Protein AF-A0A4D4KRW4-F1 (afdb_monomer_lite)

InterPro domains:
  IPR051458 Cytosolic and Metallo Dipeptidase [PTHR43270] (12-101)

Secondary structure (DSSP, 8-state):
--HHHHHHHHHHHHHHHHHHHHHHTTS--BS-TTTS-THHHHHHHHHHHHHHHHTT-EEEEEEE-TTS-EEEEEE-PPPTTPPP--------BPPPPSS-TT------

Structure (mmCIF, N/CA/C/O backbone):
data_AF-A0A4D4KRW4-F1
#
_entry.id   AF-A0A4D4KRW4-F1
#
loop_
_atom_site.group_PDB
_atom_site.id
_atom_site.type_symbol
_atom_site.label_atom_id
_atom_site.label_alt_id
_atom_site.label_comp_id
_atom_site.label_asym_id
_atom_site.label_entity_id
_atom_site.label_seq_id
_atom_site.pdbx_PDB_ins_code
_atom_site.Cartn_x
_atom_site.Cartn_y
_atom_site.Cartn_z
_atom_site.occupancy
_atom_site.B_iso_or_equiv
_atom_site.auth_seq_id
_atom_site.auth_comp_id
_atom_site.auth_asym_id
_atom_site.auth_atom_id
_atom_site.pdbx_PDB_model_num
ATOM 1 N N . MET A 1 1 ? -7.431 -7.601 30.616 1.00 45.06 1 MET A N 1
ATOM 2 C CA . MET A 1 1 ? -7.492 -7.187 29.199 1.00 45.06 1 MET A CA 1
ATOM 3 C C . MET A 1 1 ? -7.313 -8.436 28.358 1.00 45.06 1 MET A C 1
ATOM 5 O O . MET A 1 1 ? -6.278 -9.086 28.461 1.00 45.06 1 MET A O 1
ATOM 9 N N . GLU A 1 2 ? -8.365 -8.856 27.667 1.00 54.81 2 GLU A N 1
ATOM 10 C CA . GLU A 1 2 ? -8.455 -10.180 27.054 1.00 54.81 2 GLU A CA 1
ATOM 11 C C . GLU A 1 2 ? -7.569 -10.246 25.798 1.00 54.81 2 GLU A C 1
ATOM 13 O O . GLU A 1 2 ? -7.959 -9.850 24.707 1.00 54.81 2 GLU A O 1
ATOM 18 N N . LYS A 1 3 ? -6.322 -10.707 25.955 1.00 56.53 3 LYS A N 1
ATOM 19 C CA . LYS A 1 3 ? -5.402 -10.977 24.832 1.00 56.53 3 LYS A CA 1
ATOM 20 C C . LYS A 1 3 ? -5.853 -12.165 23.974 1.00 56.53 3 LYS A C 1
ATOM 22 O O . LYS A 1 3 ? -5.458 -12.255 22.815 1.00 56.53 3 LYS A O 1
ATOM 27 N N . ALA A 1 4 ? -6.650 -13.070 24.544 1.00 62.88 4 ALA A N 1
ATOM 28 C CA . ALA A 1 4 ? -7.090 -14.305 23.901 1.00 62.88 4 ALA A CA 1
ATOM 29 C C . ALA A 1 4 ? -7.906 -14.080 22.605 1.00 62.88 4 ALA A C 1
ATOM 31 O O . ALA A 1 4 ? -7.548 -14.691 21.598 1.00 62.88 4 ALA A O 1
ATOM 32 N N . PRO A 1 5 ? -8.911 -13.177 22.556 1.00 87.75 5 PRO A N 1
ATOM 33 C CA . PRO A 1 5 ? -9.647 -12.901 21.323 1.00 87.75 5 PRO A CA 1
ATOM 34 C C . PRO A 1 5 ? -8.786 -12.222 20.252 1.00 87.75 5 PRO A C 1
ATOM 36 O O . PRO A 1 5 ? -8.865 -12.607 19.092 1.00 87.75 5 PRO A O 1
ATOM 39 N N . LEU A 1 6 ? -7.899 -11.284 20.612 1.00 92.56 6 LEU A N 1
ATOM 40 C CA . LEU A 1 6 ? -7.019 -10.637 19.628 1.00 92.56 6 LEU A CA 1
ATOM 41 C C . LEU A 1 6 ? -6.036 -11.634 18.999 1.00 92.56 6 LEU A C 1
ATOM 43 O O . LEU A 1 6 ? -5.874 -11.653 17.783 1.00 92.56 6 LEU A O 1
ATOM 47 N N . ALA A 1 7 ? -5.392 -12.474 19.815 1.00 92.94 7 ALA A N 1
ATOM 48 C CA . ALA A 1 7 ? -4.457 -13.481 19.318 1.00 92.94 7 ALA A CA 1
ATOM 49 C C . ALA A 1 7 ? -5.148 -14.496 18.391 1.00 92.94 7 ALA A C 1
ATOM 51 O O . ALA A 1 7 ? -4.581 -14.861 17.362 1.00 92.94 7 ALA A O 1
ATOM 52 N N . ALA A 1 8 ? -6.378 -14.908 18.719 1.00 95.38 8 ALA A N 1
ATOM 53 C CA . ALA A 1 8 ? -7.184 -15.775 17.863 1.00 95.38 8 ALA A CA 1
ATOM 54 C C . ALA A 1 8 ? -7.541 -15.100 16.528 1.00 95.38 8 ALA A C 1
ATOM 56 O O . ALA A 1 8 ? -7.365 -15.713 15.477 1.00 95.38 8 ALA A O 1
ATOM 57 N N . THR A 1 9 ? -7.960 -13.829 16.549 1.00 95.38 9 THR A N 1
ATOM 58 C CA . THR A 1 9 ? -8.238 -13.056 15.328 1.00 95.38 9 THR A CA 1
ATOM 59 C C . THR A 1 9 ? -6.994 -12.925 14.450 1.00 95.38 9 THR A C 1
ATOM 61 O O . THR A 1 9 ? -7.056 -13.194 13.254 1.00 95.38 9 THR A O 1
ATOM 64 N N . VAL A 1 10 ? -5.840 -12.581 15.032 1.00 94.88 10 VAL A N 1
ATOM 65 C CA . VAL A 1 10 ? -4.570 -12.495 14.291 1.00 94.88 10 VAL A CA 1
ATOM 66 C C . VAL A 1 10 ? -4.207 -13.843 13.665 1.00 94.88 10 VAL A C 1
ATOM 68 O O . VAL A 1 10 ? -3.833 -13.895 12.495 1.00 94.88 10 VAL A O 1
ATOM 71 N N . ALA A 1 11 ? -4.346 -14.944 14.411 1.00 95.62 11 ALA A N 1
ATOM 72 C CA . ALA A 1 11 ? -4.074 -16.281 13.889 1.00 95.62 11 ALA A CA 1
ATOM 73 C C . ALA A 1 11 ? -5.010 -16.645 12.722 1.00 95.62 11 ALA A C 1
ATOM 75 O O . ALA A 1 11 ? -4.553 -17.215 11.733 1.00 95.62 11 ALA A O 1
ATOM 76 N N . ALA A 1 12 ? -6.288 -16.267 12.807 1.00 96.62 12 ALA A N 1
ATOM 77 C CA . ALA A 1 12 ? -7.271 -16.493 11.751 1.00 96.62 12 ALA A CA 1
ATOM 78 C C . ALA A 1 12 ? -6.998 -15.665 10.480 1.00 96.62 12 ALA A C 1
ATOM 80 O O . ALA A 1 12 ? -7.278 -16.136 9.381 1.00 96.62 12 ALA A O 1
ATOM 81 N N . LEU A 1 13 ? -6.419 -14.464 10.610 1.00 96.31 13 LEU A N 1
ATOM 82 C CA . LEU A 1 13 ? -6.061 -13.595 9.479 1.00 96.31 13 LEU A CA 1
ATOM 83 C C . LEU A 1 13 ? -4.714 -13.952 8.829 1.00 96.31 13 LEU A C 1
ATOM 85 O O . LEU A 1 13 ? -4.455 -13.567 7.688 1.00 96.31 13 LEU A O 1
ATOM 89 N N . GLN A 1 14 ? -3.855 -14.709 9.516 1.00 97.31 14 GLN A N 1
ATOM 90 C CA . GLN A 1 14 ? -2.503 -15.012 9.041 1.00 97.31 14 GLN A CA 1
ATOM 91 C C . GLN A 1 14 ? -2.444 -15.691 7.652 1.00 97.31 14 GLN A C 1
ATOM 93 O O . GLN A 1 14 ? -1.557 -15.331 6.875 1.00 97.31 14 GLN A O 1
ATOM 98 N N . PRO A 1 15 ? -3.336 -16.637 7.283 1.00 98.12 15 PRO A N 1
ATOM 99 C CA . PRO A 1 15 ? -3.317 -17.235 5.947 1.00 98.12 15 PRO A CA 1
ATOM 100 C C . PRO A 1 15 ? -3.536 -16.208 4.831 1.00 98.12 15 PRO A C 1
ATOM 102 O O . PRO A 1 15 ? -2.811 -16.231 3.840 1.00 98.12 15 PRO A O 1
ATOM 105 N N . ARG A 1 16 ? -4.481 -15.277 5.025 1.00 96.25 16 ARG A N 1
ATOM 106 C CA . ARG A 1 16 ? -4.748 -14.177 4.090 1.00 96.25 16 ARG A CA 1
ATOM 107 C C . ARG A 1 16 ? -3.534 -13.255 3.983 1.00 96.25 16 ARG A C 1
ATOM 109 O O . ARG A 1 16 ? -3.037 -13.049 2.884 1.00 96.25 16 ARG A O 1
ATOM 116 N N . ALA A 1 17 ? -2.987 -12.825 5.122 1.00 94.75 17 ALA A N 1
ATOM 117 C CA . ALA A 1 17 ? -1.807 -11.962 5.154 1.00 94.75 17 ALA A CA 1
ATOM 118 C C . ALA A 1 17 ? -0.594 -12.586 4.436 1.00 94.75 17 ALA A C 1
ATOM 120 O O . ALA A 1 17 ? 0.182 -11.885 3.797 1.00 94.75 17 ALA A O 1
ATOM 121 N N . ARG A 1 18 ? -0.420 -13.914 4.511 1.00 97.50 18 ARG A N 1
ATOM 122 C CA . ARG A 1 18 ? 0.640 -14.622 3.773 1.00 97.50 18 ARG A CA 1
ATOM 123 C C . ARG A 1 18 ? 0.402 -14.640 2.266 1.00 97.50 18 ARG A C 1
ATOM 125 O O . ARG A 1 18 ? 1.372 -14.521 1.527 1.00 97.50 18 ARG A O 1
ATOM 132 N N . ALA A 1 19 ? -0.841 -14.821 1.826 1.00 97.75 19 ALA A N 1
ATOM 133 C CA . ALA A 1 19 ? -1.188 -14.790 0.407 1.00 97.75 19 ALA A CA 1
ATOM 134 C C . ALA A 1 19 ? -0.973 -13.387 -0.179 1.00 97.75 19 ALA A C 1
ATOM 136 O O . ALA A 1 19 ? -0.262 -13.241 -1.166 1.00 97.75 19 ALA A O 1
ATOM 137 N N . GLU A 1 20 ? -1.476 -12.359 0.503 1.00 96.56 20 GLU A N 1
ATOM 138 C CA . GLU A 1 20 ? -1.295 -10.953 0.125 1.00 96.56 20 GLU A CA 1
ATOM 139 C C . GLU A 1 20 ? 0.185 -10.550 0.119 1.00 96.56 20 GLU A C 1
ATOM 141 O O . GLU A 1 20 ? 0.659 -9.921 -0.824 1.00 96.56 20 GLU A O 1
ATOM 146 N N . LEU A 1 21 ? 0.960 -10.982 1.122 1.00 94.31 21 LEU A N 1
ATOM 147 C CA . LEU A 1 21 ? 2.406 -10.767 1.126 1.00 94.31 21 LEU A CA 1
ATOM 148 C C . LEU A 1 21 ? 3.083 -11.465 -0.059 1.00 94.31 21 LEU A C 1
ATOM 150 O O . LEU A 1 21 ? 3.982 -10.882 -0.653 1.00 94.31 21 LEU A O 1
ATOM 154 N N . ALA A 1 22 ? 2.674 -12.690 -0.406 1.00 95.62 22 ALA A N 1
ATOM 155 C CA . ALA A 1 22 ? 3.228 -13.417 -1.546 1.00 95.62 22 ALA A CA 1
ATOM 156 C C . ALA A 1 22 ? 2.947 -12.707 -2.881 1.00 95.62 22 ALA A C 1
ATOM 158 O O . ALA A 1 22 ? 3.826 -12.672 -3.740 1.00 95.62 22 ALA A O 1
ATOM 159 N N . GLU A 1 23 ? 1.759 -12.118 -3.041 1.00 96.31 23 GLU A N 1
ATOM 160 C CA . GLU A 1 23 ? 1.417 -11.277 -4.193 1.00 96.31 23 GLU A CA 1
ATOM 161 C C . GLU A 1 23 ? 2.276 -10.010 -4.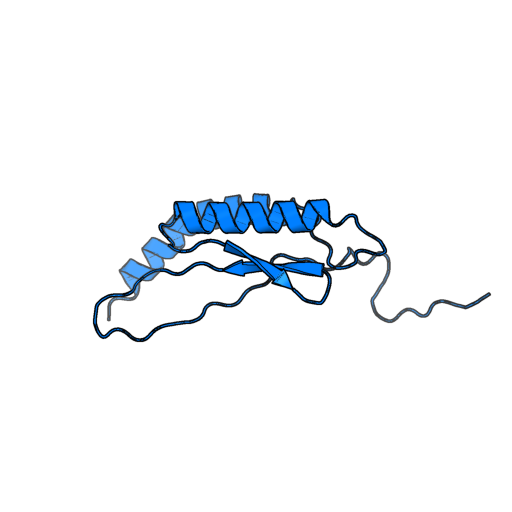236 1.00 96.31 23 GLU A C 1
ATOM 163 O O . GLU A 1 23 ? 2.886 -9.717 -5.264 1.00 96.31 23 GLU A O 1
ATOM 168 N N . LEU A 1 24 ? 2.396 -9.297 -3.110 1.00 94.94 24 LEU A N 1
ATOM 169 C CA . LEU A 1 24 ? 3.183 -8.068 -3.034 1.00 94.94 24 LEU A CA 1
ATOM 170 C C . LEU A 1 24 ? 4.673 -8.311 -3.325 1.00 94.94 24 LEU A C 1
ATOM 172 O O . LEU A 1 24 ? 5.286 -7.558 -4.075 1.00 94.94 24 LEU A O 1
ATOM 176 N N . VAL A 1 25 ? 5.277 -9.374 -2.783 1.00 92.19 25 VAL A N 1
ATOM 177 C CA . VAL A 1 25 ? 6.703 -9.663 -3.039 1.00 92.19 25 VAL A CA 1
ATOM 178 C C . VAL A 1 25 ? 6.964 -10.269 -4.422 1.00 92.19 25 VAL A C 1
ATOM 180 O O . VAL A 1 25 ? 8.125 -10.446 -4.795 1.00 92.19 25 VAL A O 1
ATOM 183 N N . ALA A 1 26 ? 5.921 -10.609 -5.188 1.00 92.88 26 A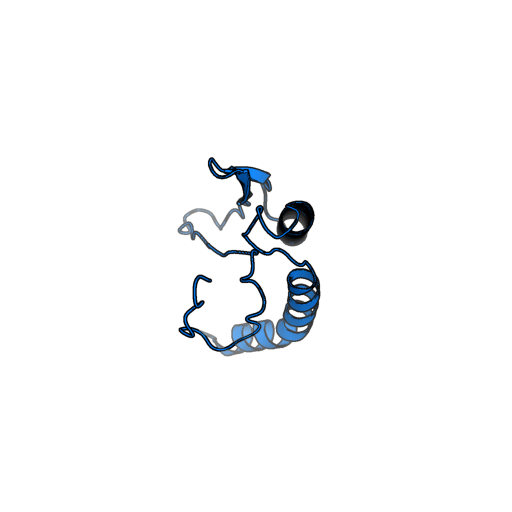LA A N 1
ATOM 184 C CA . ALA A 1 26 ? 6.076 -11.051 -6.572 1.00 92.88 26 ALA A CA 1
ATOM 185 C C . ALA A 1 26 ? 6.422 -9.887 -7.515 1.00 92.88 26 ALA A C 1
ATOM 187 O O . ALA A 1 26 ? 7.044 -10.120 -8.556 1.00 92.88 26 ALA A O 1
ATOM 188 N N . PHE A 1 27 ? 6.080 -8.647 -7.142 1.00 92.44 27 PHE A N 1
ATOM 189 C CA . PHE A 1 27 ? 6.575 -7.456 -7.827 1.00 92.44 27 PHE A CA 1
ATOM 190 C C . PHE A 1 27 ? 8.081 -7.331 -7.601 1.00 92.44 27 PHE A C 1
ATO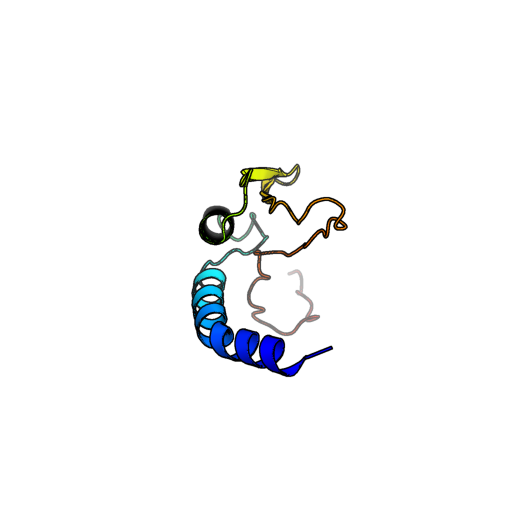M 192 O O . PHE A 1 27 ? 8.571 -7.339 -6.471 1.00 92.44 27 PHE A O 1
ATOM 199 N N . ARG A 1 28 ? 8.848 -7.177 -8.682 1.00 89.62 28 ARG A N 1
ATOM 200 C CA . ARG A 1 28 ? 10.299 -6.941 -8.592 1.00 89.62 28 ARG A CA 1
ATOM 201 C C . ARG A 1 28 ? 10.573 -5.462 -8.335 1.00 89.62 28 ARG A C 1
ATOM 203 O O . ARG A 1 28 ? 11.284 -4.828 -9.113 1.00 89.62 28 ARG A O 1
ATOM 210 N N . SER A 1 29 ? 9.997 -4.927 -7.261 1.00 85.06 29 SER A N 1
ATOM 211 C CA . SER A 1 29 ? 10.060 -3.525 -6.834 1.00 85.06 29 SER A CA 1
ATOM 212 C C . SER A 1 29 ? 11.450 -3.135 -6.308 1.00 85.06 29 SER A C 1
ATOM 214 O O . SER A 1 29 ? 11.609 -2.671 -5.184 1.00 85.06 29 SER A O 1
ATOM 216 N N . VAL A 1 30 ? 12.504 -3.370 -7.090 1.00 88.06 30 VAL A N 1
ATOM 217 C CA . VAL A 1 30 ? 13.871 -3.041 -6.686 1.00 88.06 30 VAL A CA 1
ATOM 218 C C . VAL A 1 30 ? 14.094 -1.533 -6.791 1.00 88.06 30 VAL A C 1
ATOM 220 O O . VAL A 1 30 ? 14.013 -0.983 -7.889 1.00 88.06 30 VAL A O 1
ATOM 223 N N . ALA A 1 31 ? 14.437 -0.877 -5.679 1.00 82.25 31 ALA A N 1
ATOM 224 C CA . ALA A 1 31 ? 14.742 0.558 -5.625 1.00 82.25 31 ALA A CA 1
ATOM 225 C C . ALA A 1 31 ? 16.130 0.900 -6.210 1.00 82.25 31 ALA A C 1
ATOM 227 O O . ALA A 1 31 ? 17.002 1.451 -5.542 1.00 82.25 31 ALA A O 1
ATOM 228 N N . ASP A 1 32 ? 16.345 0.545 -7.477 1.00 81.75 32 ASP A N 1
ATOM 229 C CA . ASP A 1 32 ? 17.507 0.940 -8.272 1.00 81.75 32 ASP A CA 1
ATOM 230 C C . ASP A 1 32 ? 17.063 1.185 -9.726 1.00 81.75 32 ASP A C 1
ATOM 232 O O . ASP A 1 32 ? 17.104 0.263 -10.551 1.00 81.75 32 ASP A O 1
ATOM 236 N N . PRO A 1 33 ? 16.633 2.416 -10.063 1.00 73.62 33 PRO A N 1
ATOM 237 C CA . PRO A 1 33 ? 16.124 2.740 -11.394 1.00 73.62 33 PRO A CA 1
ATOM 238 C C . PRO A 1 33 ? 17.195 2.659 -12.492 1.00 73.62 33 PRO A C 1
ATOM 240 O O . PRO A 1 33 ? 16.860 2.612 -13.674 1.00 73.62 33 PRO A O 1
ATOM 243 N N . ALA A 1 34 ? 18.487 2.630 -12.134 1.00 77.44 34 ALA A N 1
ATOM 244 C CA . ALA A 1 34 ? 19.563 2.442 -13.104 1.00 77.44 34 ALA A CA 1
ATOM 245 C C . ALA A 1 34 ? 19.674 0.980 -13.567 1.00 77.44 34 ALA A C 1
ATOM 247 O O . ALA A 1 34 ? 20.193 0.717 -14.654 1.00 77.44 34 ALA A O 1
ATOM 248 N N . GLN A 1 35 ? 19.198 0.029 -12.756 1.00 78.25 35 GLN A N 1
ATOM 249 C CA . GLN A 1 35 ? 19.288 -1.408 -13.030 1.00 78.25 35 GLN A CA 1
ATOM 250 C C . GLN A 1 35 ? 17.930 -2.071 -13.287 1.00 78.25 35 GLN A C 1
ATOM 252 O O . GLN A 1 35 ? 17.875 -3.096 -13.971 1.00 78.25 35 GL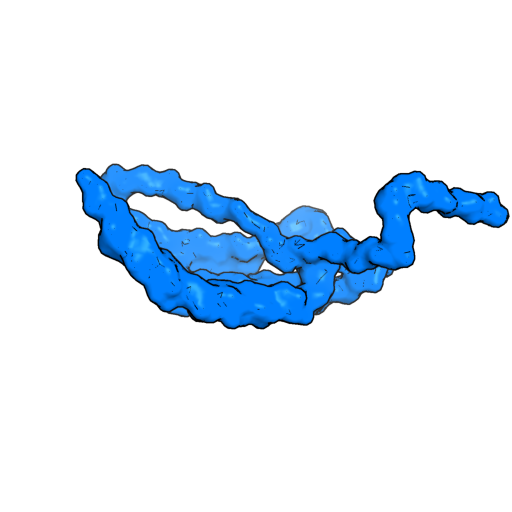N A O 1
ATOM 257 N N . PHE A 1 36 ? 16.842 -1.505 -12.763 1.00 80.81 36 PHE A N 1
ATOM 258 C CA . PHE A 1 36 ? 15.500 -2.073 -12.835 1.00 80.81 36 PHE A CA 1
ATOM 259 C C . PHE A 1 36 ? 14.487 -1.019 -13.302 1.00 80.81 36 PHE A C 1
ATOM 261 O O . PHE A 1 36 ? 14.544 0.127 -12.864 1.00 80.81 36 PHE A O 1
ATOM 268 N N . PRO A 1 37 ? 13.550 -1.376 -14.198 1.00 81.50 37 PRO A N 1
ATOM 269 C CA . PRO A 1 37 ? 12.532 -0.439 -14.655 1.00 81.50 37 PRO A CA 1
ATOM 270 C C . PRO A 1 37 ? 11.586 -0.045 -13.502 1.00 81.50 37 PRO A C 1
ATOM 272 O O . PRO A 1 37 ? 11.197 -0.915 -12.719 1.00 81.50 37 PRO A O 1
ATOM 275 N N . PRO A 1 38 ? 11.134 1.223 -13.432 1.00 85.38 38 PRO A N 1
ATOM 276 C CA . PRO A 1 38 ? 10.302 1.720 -12.330 1.00 85.38 38 PRO A CA 1
ATOM 277 C C . PRO A 1 38 ? 8.904 1.085 -12.278 1.00 85.38 38 PRO A C 1
ATOM 279 O O . PRO A 1 38 ? 8.279 1.060 -11.222 1.00 85.38 38 PRO A O 1
ATOM 282 N N . GLY A 1 39 ? 8.426 0.511 -13.388 1.00 90.62 39 GLY A N 1
ATOM 283 C CA . GLY A 1 39 ? 7.061 -0.010 -13.503 1.00 90.62 39 GLY A CA 1
ATOM 284 C C . GLY A 1 39 ? 6.689 -1.102 -12.490 1.00 90.62 39 GLY A C 1
ATOM 285 O O . GLY A 1 39 ? 5.521 -1.206 -12.125 1.00 90.62 39 GLY A O 1
ATOM 286 N N . GLU A 1 40 ? 7.653 -1.889 -11.999 1.00 93.12 40 GLU A N 1
ATOM 287 C CA . GLU A 1 40 ? 7.415 -2.885 -10.937 1.00 93.12 40 GLU A CA 1
ATOM 288 C C . GLU A 1 40 ? 7.207 -2.208 -9.570 1.00 93.12 40 GLU A C 1
ATOM 290 O O . GLU A 1 40 ? 6.327 -2.612 -8.812 1.00 93.12 40 GLU A O 1
ATOM 295 N N . CYS A 1 41 ? 7.952 -1.136 -9.275 1.00 93.38 41 CYS A N 1
ATOM 296 C CA . CYS A 1 41 ? 7.732 -0.312 -8.084 1.00 93.38 41 CYS A CA 1
ATOM 297 C C . CYS A 1 41 ? 6.373 0.393 -8.147 1.00 93.38 41 CYS A C 1
ATOM 299 O O . CYS A 1 41 ? 5.618 0.358 -7.180 1.00 93.38 41 CYS A O 1
ATOM 301 N N . GLU A 1 42 ? 6.017 0.966 -9.298 1.00 94.56 42 GLU A N 1
ATOM 302 C CA . GLU A 1 42 ? 4.707 1.594 -9.493 1.00 94.56 42 GLU A CA 1
ATOM 303 C C . GLU A 1 42 ? 3.554 0.581 -9.370 1.00 94.56 42 GLU A C 1
ATOM 305 O O . GLU A 1 42 ? 2.480 0.903 -8.859 1.00 94.56 42 GLU A O 1
ATOM 310 N N . ALA A 1 43 ? 3.749 -0.657 -9.844 1.00 95.75 43 ALA A N 1
ATOM 311 C CA . ALA A 1 43 ? 2.762 -1.725 -9.710 1.00 95.75 43 ALA A CA 1
ATOM 312 C C . ALA A 1 43 ? 2.575 -2.146 -8.247 1.00 95.75 43 ALA A C 1
ATOM 314 O O . ALA A 1 43 ? 1.433 -2.250 -7.799 1.00 95.75 43 ALA A O 1
ATOM 315 N N . ALA A 1 44 ? 3.669 -2.296 -7.495 1.00 96.81 44 ALA A N 1
ATOM 316 C CA . ALA A 1 44 ? 3.617 -2.544 -6.057 1.00 96.81 44 ALA A CA 1
ATOM 317 C C . ALA A 1 44 ? 2.917 -1.395 -5.309 1.00 96.81 44 ALA A C 1
ATOM 319 O O . ALA A 1 44 ? 2.044 -1.645 -4.479 1.00 96.81 44 ALA A O 1
ATOM 320 N N . ALA A 1 45 ? 3.218 -0.137 -5.651 1.00 97.12 45 ALA A N 1
ATOM 321 C CA . ALA A 1 45 ? 2.576 1.032 -5.053 1.00 97.12 45 ALA A CA 1
ATOM 322 C C . ALA A 1 45 ? 1.054 1.042 -5.290 1.00 97.12 45 ALA A C 1
ATOM 324 O O . ALA A 1 45 ? 0.277 1.263 -4.358 1.00 97.12 45 ALA A O 1
ATOM 325 N N . ARG A 1 46 ? 0.609 0.745 -6.521 1.00 98.00 46 ARG A N 1
ATOM 326 C CA . ARG A 1 46 ? -0.821 0.607 -6.850 1.00 98.00 46 ARG A CA 1
ATOM 327 C C . ARG A 1 46 ? -1.484 -0.531 -6.080 1.00 98.00 46 ARG A C 1
ATOM 329 O O . ARG A 1 46 ? -2.563 -0.322 -5.539 1.00 98.00 46 ARG A O 1
ATOM 336 N N . TRP A 1 47 ? -0.827 -1.687 -5.974 1.00 98.25 47 TRP A N 1
ATOM 337 C CA . TRP A 1 47 ? -1.348 -2.813 -5.196 1.00 98.25 47 TRP A CA 1
ATOM 338 C C . TRP A 1 47 ? -1.555 -2.427 -3.724 1.00 98.25 47 TRP A C 1
ATOM 340 O O . TRP A 1 47 ? -2.613 -2.700 -3.163 1.00 98.25 47 TRP A O 1
ATOM 350 N N . VAL A 1 48 ? -0.598 -1.715 -3.110 1.00 98.06 48 VAL A N 1
ATOM 351 C CA . VAL A 1 48 ? -0.730 -1.237 -1.719 1.00 98.06 48 VAL A CA 1
ATOM 352 C C . VAL A 1 48 ? -1.886 -0.243 -1.589 1.00 98.06 48 VAL A C 1
ATOM 354 O O . VAL A 1 48 ? -2.664 -0.332 -0.641 1.00 98.06 48 VAL A O 1
ATOM 357 N N . ALA A 1 49 ? -2.037 0.680 -2.542 1.00 98.44 49 ALA A N 1
ATOM 358 C CA . ALA A 1 49 ? -3.160 1.615 -2.551 1.00 98.44 49 ALA A CA 1
ATOM 359 C C . ALA A 1 49 ? -4.511 0.878 -2.632 1.00 98.44 49 ALA A C 1
ATOM 361 O O . ALA A 1 49 ? -5.443 1.200 -1.897 1.00 98.44 49 ALA A O 1
ATOM 362 N N . ASP A 1 50 ? -4.619 -0.142 -3.479 1.00 98.25 50 ASP A N 1
ATOM 363 C CA . ASP A 1 50 ? -5.848 -0.925 -3.614 1.00 98.25 50 ASP A CA 1
ATOM 364 C C . ASP A 1 50 ? -6.139 -1.764 -2.360 1.00 98.25 50 ASP A C 1
ATOM 366 O O . ASP A 1 50 ? -7.291 -1.827 -1.926 1.00 98.25 50 ASP A O 1
ATOM 370 N N . ALA A 1 51 ? -5.107 -2.313 -1.710 1.00 97.38 51 ALA A N 1
ATOM 371 C CA . ALA A 1 51 ? -5.242 -3.001 -0.427 1.00 97.38 51 ALA A CA 1
ATOM 372 C C . ALA A 1 51 ? -5.753 -2.063 0.684 1.00 97.38 51 ALA A C 1
ATOM 374 O O . ALA A 1 51 ? -6.664 -2.429 1.426 1.00 97.38 51 ALA A O 1
ATOM 375 N N . LEU A 1 52 ? -5.237 -0.829 0.769 1.00 98.00 52 LEU A N 1
ATOM 376 C CA . LEU A 1 52 ? -5.732 0.172 1.724 1.00 98.00 52 LEU A CA 1
ATOM 377 C C . LEU A 1 52 ? -7.206 0.519 1.471 1.00 98.00 52 LEU A C 1
ATOM 379 O O . LEU A 1 52 ? -7.999 0.556 2.412 1.00 98.00 52 LEU A O 1
ATOM 383 N N . ARG A 1 53 ? -7.598 0.720 0.206 1.00 98.25 53 ARG A N 1
ATOM 384 C CA . ARG A 1 53 ? -9.004 0.981 -0.156 1.00 98.25 53 ARG A CA 1
ATOM 385 C C . ARG A 1 53 ? -9.916 -0.183 0.224 1.00 98.25 53 ARG A C 1
ATOM 387 O O . ARG A 1 53 ? -11.012 0.051 0.726 1.00 98.25 53 ARG A O 1
ATOM 394 N N . ALA A 1 54 ? -9.469 -1.421 0.011 1.00 96.94 54 ALA A N 1
ATOM 395 C CA . ALA A 1 54 ? -10.235 -2.616 0.358 1.00 96.94 54 ALA A CA 1
ATOM 396 C C . ALA A 1 54 ? -10.487 -2.745 1.873 1.00 96.94 54 ALA A C 1
ATOM 398 O O . ALA A 1 54 ? -11.533 -3.252 2.274 1.00 96.94 54 ALA A O 1
ATOM 399 N N . GLU A 1 55 ? -9.573 -2.239 2.705 1.00 95.62 55 GLU A N 1
ATOM 400 C CA . GLU A 1 55 ? -9.703 -2.202 4.170 1.00 95.62 55 GLU A CA 1
ATOM 401 C C . GLU A 1 55 ? -10.407 -0.930 4.693 1.00 95.62 55 GLU A C 1
ATOM 403 O O . GLU A 1 55 ? -10.501 -0.720 5.902 1.00 95.62 55 GLU A O 1
ATOM 408 N N . GLY A 1 56 ? -10.935 -0.086 3.798 1.00 97.25 56 GLY A N 1
ATOM 409 C CA . GLY A 1 56 ? -11.754 1.076 4.154 1.00 97.25 56 GLY A CA 1
ATOM 410 C C . GLY A 1 56 ? -10.972 2.344 4.495 1.00 97.25 56 GLY A C 1
ATOM 411 O O . GLY A 1 56 ? -11.534 3.245 5.112 1.00 97.25 56 GLY A O 1
ATOM 412 N N . PHE A 1 57 ? -9.696 2.436 4.108 1.00 98.19 57 PHE A N 1
ATOM 413 C CA . PHE A 1 57 ? -8.956 3.691 4.222 1.00 98.19 57 PHE A CA 1
ATOM 414 C C . PHE A 1 57 ? -9.517 4.745 3.254 1.00 98.19 57 PHE A C 1
ATOM 416 O O . PHE A 1 57 ? -9.845 4.465 2.099 1.00 98.19 57 PHE A O 1
ATOM 423 N N . GLU A 1 58 ? -9.571 5.976 3.740 1.00 97.44 58 GLU A N 1
ATOM 424 C CA . GLU A 1 58 ? -9.937 7.203 3.043 1.00 97.44 58 GLU A CA 1
ATOM 425 C C . GLU A 1 58 ? -8.684 7.920 2.509 1.00 97.44 58 GLU A C 1
ATOM 427 O O . GLU A 1 58 ? -7.550 7.597 2.882 1.00 97.44 58 GLU A O 1
ATOM 432 N N . ASP A 1 59 ? -8.887 8.877 1.598 1.00 96.69 59 ASP A N 1
ATOM 433 C CA . ASP A 1 59 ? -7.835 9.716 1.000 1.00 96.69 59 ASP A CA 1
ATOM 434 C C . ASP A 1 59 ? -6.635 8.941 0.425 1.00 96.69 59 ASP A C 1
ATOM 436 O O . ASP A 1 59 ? -5.505 9.431 0.398 1.00 96.69 59 ASP A O 1
ATOM 440 N N . VAL A 1 60 ? -6.873 7.715 -0.058 1.00 98.56 60 VAL A N 1
ATOM 441 C CA . VAL A 1 60 ? -5.796 6.854 -0.551 1.00 98.56 60 VAL A CA 1
ATOM 442 C C . VAL A 1 60 ? -5.173 7.427 -1.823 1.00 98.56 60 VAL A C 1
ATOM 444 O O . VAL A 1 60 ? -5.812 7.450 -2.884 1.00 98.56 60 VAL A O 1
ATOM 447 N N . ALA A 1 61 ? -3.900 7.813 -1.731 1.00 98.00 61 ALA A N 1
ATOM 448 C CA . ALA A 1 61 ? -3.173 8.526 -2.773 1.00 98.00 61 ALA A CA 1
ATOM 449 C C . ALA A 1 61 ? -1.763 7.962 -3.003 1.00 98.00 61 ALA A C 1
ATOM 451 O O . ALA A 1 61 ? -1.074 7.546 -2.069 1.00 98.00 61 ALA A O 1
ATOM 452 N N . LEU A 1 62 ? -1.332 8.006 -4.265 1.00 97.94 62 LEU A N 1
ATOM 453 C CA . LEU A 1 62 ? 0.071 7.882 -4.649 1.00 97.94 62 LEU A CA 1
ATOM 454 C C . LEU A 1 62 ? 0.680 9.282 -4.666 1.00 97.94 62 LEU A C 1
ATOM 456 O O . LEU A 1 62 ? 0.120 10.191 -5.277 1.00 97.94 62 LEU A O 1
ATOM 460 N N . LEU A 1 63 ? 1.800 9.449 -3.974 1.00 96.88 63 LEU A N 1
ATOM 461 C CA . LEU A 1 63 ? 2.484 10.722 -3.805 1.00 96.88 63 LEU A CA 1
ATOM 462 C C . LEU A 1 63 ? 3.876 10.622 -4.419 1.00 96.88 63 LEU A C 1
ATOM 464 O O . LEU A 1 63 ? 4.701 9.847 -3.936 1.00 96.88 63 LEU A O 1
ATOM 468 N N . ASP A 1 64 ? 4.139 11.406 -5.459 1.00 94.56 64 ASP A N 1
ATOM 469 C CA . ASP A 1 64 ? 5.463 11.455 -6.074 1.00 94.56 64 ASP A CA 1
ATOM 470 C C . ASP A 1 64 ? 6.469 12.094 -5.109 1.00 94.56 64 ASP A C 1
ATOM 472 O O . ASP A 1 64 ? 6.210 13.132 -4.489 1.00 94.56 64 ASP A O 1
ATOM 476 N N . THR A 1 65 ? 7.633 11.470 -4.973 1.00 90.31 65 THR A N 1
ATOM 477 C CA . THR A 1 65 ? 8.722 11.950 -4.121 1.00 90.31 65 THR A CA 1
ATOM 478 C C . THR A 1 65 ? 9.800 12.654 -4.955 1.00 90.31 65 THR A C 1
ATOM 480 O O . THR A 1 65 ? 9.913 12.428 -6.163 1.00 90.31 65 THR A O 1
ATOM 483 N N . PRO A 1 66 ? 10.650 13.502 -4.341 1.00 89.62 66 PRO A N 1
ATOM 484 C CA . PRO A 1 66 ? 11.698 14.223 -5.071 1.00 89.62 66 PRO A CA 1
ATOM 485 C C . PRO A 1 66 ? 12.727 13.332 -5.786 1.00 89.62 66 PRO A C 1
ATOM 487 O O . PRO A 1 66 ? 13.403 13.800 -6.698 1.00 89.62 66 PRO A O 1
ATOM 490 N N . ASP A 1 67 ? 12.867 12.072 -5.367 1.00 85.44 67 ASP A N 1
ATOM 491 C CA . ASP A 1 67 ? 13.761 11.082 -5.977 1.00 85.44 67 ASP A CA 1
ATOM 492 C C . ASP A 1 67 ? 13.109 10.290 -7.129 1.00 85.44 67 ASP A C 1
ATOM 494 O O . ASP A 1 67 ? 13.749 9.414 -7.709 1.00 85.44 67 ASP A O 1
ATOM 498 N N . GLY A 1 68 ? 11.864 10.620 -7.494 1.00 84.88 68 GLY A N 1
ATOM 499 C CA . GLY A 1 68 ? 11.128 9.989 -8.590 1.00 84.88 68 GLY A CA 1
ATOM 500 C C . GLY A 1 68 ? 10.472 8.656 -8.227 1.00 84.88 68 GLY A C 1
ATOM 501 O O . GLY A 1 68 ? 9.989 7.963 -9.121 1.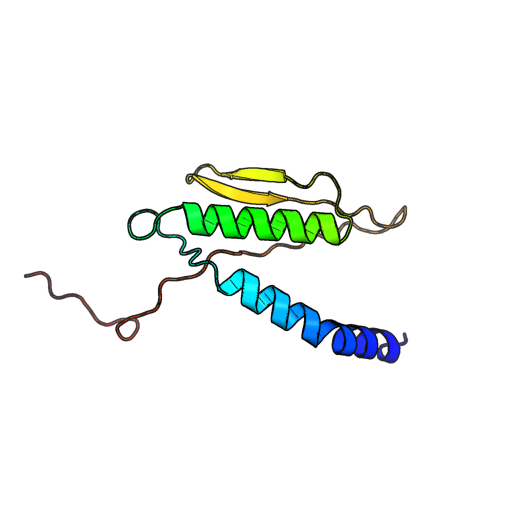00 84.88 68 GLY A O 1
ATOM 502 N N . THR A 1 69 ? 10.455 8.284 -6.944 1.00 89.56 69 THR A N 1
ATOM 503 C CA . THR A 1 69 ? 9.668 7.148 -6.443 1.00 89.56 69 THR A CA 1
ATOM 504 C C . THR A 1 69 ? 8.249 7.587 -6.052 1.00 89.56 69 THR A C 1
ATOM 506 O O . THR A 1 69 ? 7.873 8.752 -6.202 1.00 89.56 69 THR A O 1
ATOM 509 N N . GLN A 1 70 ? 7.416 6.644 -5.602 1.00 94.31 70 GLN A N 1
ATOM 510 C CA . GLN A 1 70 ? 6.057 6.942 -5.141 1.00 94.31 70 GLN A CA 1
ATOM 511 C C . GLN A 1 70 ? 5.870 6.494 -3.693 1.00 94.31 70 GLN A C 1
ATOM 513 O O . GLN A 1 70 ? 6.169 5.362 -3.331 1.00 94.31 70 GLN A O 1
ATOM 518 N N . SER A 1 71 ? 5.327 7.351 -2.843 1.00 95.94 71 SER A N 1
ATOM 519 C CA . SER A 1 71 ? 4.828 6.950 -1.526 1.00 95.94 71 SER A CA 1
ATOM 520 C C . SER A 1 71 ? 3.335 6.652 -1.603 1.00 95.94 71 SER A C 1
ATOM 522 O O . SER A 1 71 ? 2.616 7.275 -2.382 1.00 95.94 71 SER A O 1
ATOM 524 N N . VAL A 1 72 ? 2.854 5.721 -0.781 1.00 98.12 72 VAL A N 1
ATOM 525 C CA . VAL A 1 72 ? 1.417 5.446 -0.649 1.00 98.12 72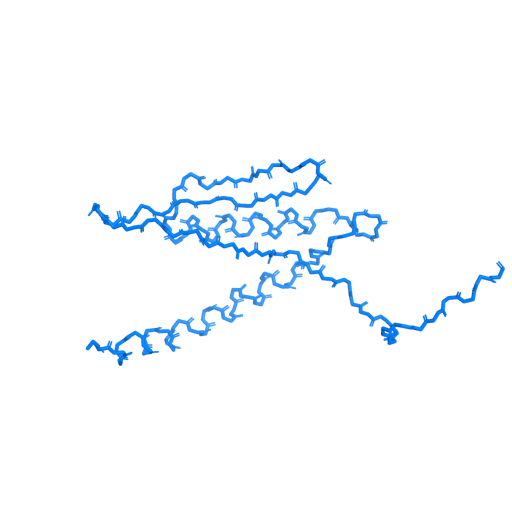 VAL A CA 1
ATOM 526 C C . VAL A 1 72 ? 0.923 6.032 0.666 1.00 98.12 72 VAL A C 1
ATOM 528 O O . VAL A 1 72 ? 1.478 5.742 1.725 1.00 98.12 72 VAL A O 1
ATOM 531 N N . TYR A 1 73 ? -0.117 6.855 0.593 1.00 98.31 73 TYR A N 1
ATOM 532 C CA . TYR A 1 73 ? -0.810 7.416 1.747 1.00 98.31 73 TYR A CA 1
ATOM 533 C C . TYR A 1 73 ? -2.235 6.871 1.818 1.00 98.31 73 TYR A C 1
ATOM 535 O O . TYR A 1 73 ? -2.863 6.647 0.787 1.00 98.31 73 TYR A O 1
ATOM 543 N N . GLY A 1 74 ? -2.740 6.695 3.035 1.00 98.06 74 GLY A N 1
ATOM 544 C CA . GLY A 1 74 ? -4.145 6.445 3.322 1.00 98.06 74 GLY A CA 1
ATOM 545 C C . GLY A 1 74 ? -4.444 6.792 4.775 1.00 98.06 74 GLY A C 1
ATOM 546 O O . GLY A 1 74 ? -3.569 6.697 5.642 1.00 98.06 74 GLY A O 1
ATOM 547 N N . PHE A 1 75 ? -5.684 7.177 5.048 1.00 97.88 75 PHE A N 1
ATOM 548 C CA . PHE A 1 75 ? -6.144 7.574 6.371 1.00 97.88 75 PHE A CA 1
ATOM 549 C C . PHE A 1 75 ? -7.348 6.740 6.799 1.00 97.88 75 PHE A C 1
ATOM 551 O O . PHE A 1 75 ? -8.307 6.613 6.056 1.00 97.88 75 PHE A O 1
ATOM 558 N N . LEU A 1 76 ? -7.324 6.181 8.006 1.00 97.38 76 LEU A N 1
ATOM 559 C CA . LEU A 1 76 ? -8.479 5.488 8.575 1.00 97.38 76 LEU A CA 1
ATOM 560 C C . LEU A 1 76 ? -8.938 6.256 9.823 1.00 97.38 76 LEU A C 1
ATOM 562 O O . LEU A 1 76 ? -8.188 6.282 10.809 1.00 97.38 76 LEU A O 1
ATOM 566 N N . PRO A 1 77 ? -10.122 6.901 9.813 1.00 95.44 77 PRO A N 1
ATOM 567 C CA . PRO A 1 77 ? -10.584 7.674 10.957 1.00 95.44 77 PRO A CA 1
ATOM 568 C C . PRO A 1 77 ? -10.827 6.769 12.168 1.00 95.44 77 PRO A C 1
ATOM 570 O O . PRO A 1 77 ? -11.628 5.835 12.143 1.00 95.44 77 PRO A O 1
ATOM 573 N N . GLY A 1 78 ? -10.124 7.066 13.261 1.00 93.69 78 GLY A N 1
ATOM 574 C CA . GLY A 1 78 ? -10.359 6.428 14.551 1.00 93.69 78 GLY A CA 1
ATOM 575 C C . GLY A 1 78 ? -11.596 6.990 15.269 1.00 93.69 78 GLY A C 1
ATOM 576 O O . GLY A 1 78 ? -12.138 8.026 14.875 1.00 93.69 78 GLY A O 1
ATOM 577 N N . PRO A 1 79 ? -12.037 6.352 16.367 1.00 95.75 79 PRO A N 1
ATOM 578 C CA . PRO A 1 79 ? -13.103 6.883 17.214 1.00 95.75 79 PRO A CA 1
ATOM 579 C C . PRO A 1 79 ? -12.801 8.303 17.716 1.00 95.75 79 PRO A C 1
ATOM 581 O O . PRO A 1 79 ? -11.648 8.651 17.974 1.00 95.75 79 PRO A O 1
ATOM 584 N N . ALA A 1 80 ? -13.842 9.114 17.921 1.00 95.38 80 ALA A N 1
ATOM 585 C CA . ALA A 1 80 ? -13.689 10.475 18.433 1.00 95.38 80 ALA A CA 1
ATOM 586 C C . ALA A 1 80 ? -12.902 10.501 19.759 1.00 95.38 80 ALA A C 1
ATOM 588 O O . ALA A 1 80 ? -13.215 9.769 20.697 1.00 95.38 80 ALA A O 1
ATOM 589 N N . GLY A 1 81 ? -11.879 11.357 19.832 1.00 96.12 81 GLY A N 1
ATOM 590 C CA . GLY A 1 81 ? -11.008 11.492 21.005 1.00 96.12 81 GLY A CA 1
ATOM 591 C C . GLY A 1 81 ? -9.907 10.431 21.129 1.00 96.12 81 GLY A C 1
ATOM 592 O O . GLY A 1 81 ? -9.114 10.507 22.067 1.00 96.12 81 GLY A O 1
ATOM 593 N N . ALA A 1 82 ? -9.823 9.466 20.207 1.00 96.94 82 ALA A N 1
ATOM 594 C CA . ALA A 1 82 ? -8.709 8.525 20.156 1.00 96.94 82 ALA A CA 1
ATOM 595 C C . ALA A 1 82 ? -7.433 9.194 19.600 1.00 96.94 82 ALA A C 1
ATOM 597 O O . ALA A 1 82 ? -7.522 10.093 18.760 1.00 96.94 82 ALA A O 1
ATOM 598 N N . PRO A 1 83 ? -6.234 8.767 20.037 1.00 96.31 83 PRO A N 1
ATOM 599 C CA . PRO A 1 83 ? -4.982 9.241 19.459 1.00 96.31 83 PRO A CA 1
ATOM 600 C C . PRO A 1 83 ? -4.803 8.738 18.022 1.00 96.31 83 PRO A C 1
ATOM 602 O O . PRO A 1 83 ? -5.147 7.600 17.699 1.00 96.31 83 PRO A O 1
ATOM 605 N N . THR A 1 84 ? -4.187 9.564 17.181 1.00 96.38 84 THR A N 1
ATOM 606 C CA . THR A 1 84 ? -3.777 9.174 15.827 1.00 96.38 84 THR A CA 1
ATOM 607 C C . THR A 1 84 ? -2.468 8.390 15.870 1.00 96.38 84 THR A C 1
ATOM 609 O O . THR A 1 84 ? -1.513 8.801 16.531 1.00 96.38 84 THR A O 1
ATOM 612 N N . VAL A 1 85 ? -2.403 7.284 15.129 1.00 96.75 85 VAL A N 1
ATOM 613 C CA . VAL A 1 85 ? -1.190 6.474 14.950 1.00 96.75 85 VAL A CA 1
ATOM 614 C C . VAL A 1 85 ? -0.726 6.582 13.500 1.00 96.75 85 VAL A C 1
ATOM 616 O O . VAL A 1 85 ? -1.532 6.432 12.587 1.00 96.75 85 VAL A O 1
ATOM 619 N N . LEU A 1 86 ? 0.574 6.811 13.291 1.00 96.62 86 LEU A N 1
ATOM 620 C CA . LEU A 1 86 ? 1.208 6.718 11.976 1.00 96.62 86 LEU A CA 1
ATOM 621 C C . LEU A 1 86 ? 1.868 5.346 11.830 1.00 96.62 86 LEU A C 1
ATOM 623 O O . LEU A 1 86 ? 2.751 4.994 12.614 1.00 96.62 86 LEU A O 1
ATOM 627 N N . LEU A 1 87 ? 1.460 4.595 10.811 1.00 96.19 87 LEU A N 1
ATOM 628 C CA . LEU A 1 87 ? 2.142 3.379 10.382 1.00 96.19 87 LEU A CA 1
ATOM 629 C C . LEU A 1 87 ? 3.000 3.710 9.161 1.00 96.19 87 LEU A C 1
ATOM 631 O O . LEU A 1 87 ? 2.500 4.247 8.178 1.00 96.19 87 LEU A O 1
ATOM 635 N N . TYR A 1 88 ? 4.290 3.393 9.240 1.00 95.88 88 TYR A N 1
ATOM 636 C CA . TYR A 1 88 ? 5.247 3.579 8.154 1.00 95.88 88 TYR A CA 1
ATOM 637 C C . TYR A 1 88 ? 5.844 2.229 7.756 1.00 95.88 88 TYR A C 1
ATOM 639 O O . TYR A 1 88 ? 6.242 1.444 8.619 1.00 95.88 88 TYR A O 1
ATOM 647 N N . ALA A 1 89 ? 5.905 1.976 6.452 1.00 93.31 89 ALA A N 1
ATOM 648 C CA . ALA A 1 89 ? 6.470 0.775 5.856 1.00 93.31 89 ALA A CA 1
ATOM 649 C C . ALA A 1 89 ? 7.032 1.099 4.464 1.00 93.31 89 ALA A C 1
ATOM 651 O O . ALA A 1 89 ? 6.726 2.147 3.894 1.00 93.31 89 ALA A O 1
ATOM 652 N N . HIS A 1 90 ? 7.829 0.183 3.921 1.00 93.12 90 HIS A N 1
ATOM 653 C CA . HIS A 1 90 ? 8.375 0.261 2.570 1.00 93.12 90 HIS A CA 1
ATOM 654 C C . HIS A 1 90 ? 7.956 -0.982 1.770 1.00 93.12 90 HIS A C 1
ATOM 656 O O . HIS A 1 90 ? 7.849 -2.075 2.331 1.00 93.12 90 HIS A O 1
ATOM 662 N N . TYR A 1 91 ? 7.678 -0.807 0.476 1.00 91.81 91 TYR A N 1
ATOM 663 C CA . TYR A 1 91 ? 7.267 -1.883 -0.440 1.00 91.81 91 TYR A CA 1
ATOM 664 C C . TYR A 1 91 ? 8.348 -2.211 -1.484 1.00 91.81 91 TYR A C 1
ATOM 666 O O . TYR A 1 91 ? 8.210 -3.171 -2.246 1.00 91.81 91 TYR A O 1
ATOM 674 N N . ASP A 1 92 ? 9.414 -1.413 -1.544 1.00 87.81 92 ASP A N 1
ATOM 675 C CA . ASP A 1 92 ? 10.586 -1.704 -2.348 1.00 87.81 92 ASP A CA 1
ATOM 676 C C . ASP A 1 92 ? 11.477 -2.754 -1.676 1.00 87.81 92 ASP A C 1
ATOM 678 O O . ASP A 1 92 ? 11.514 -2.916 -0.448 1.00 87.81 92 ASP A O 1
ATOM 682 N N . VAL A 1 93 ? 12.195 -3.490 -2.518 1.00 86.81 93 VAL A N 1
ATOM 683 C CA . VAL A 1 93 ? 13.102 -4.562 -2.120 1.00 86.81 93 VAL A CA 1
ATOM 684 C C . VAL A 1 93 ? 14.521 -4.278 -2.593 1.00 86.81 93 VAL A C 1
ATOM 686 O O . VAL A 1 93 ? 14.772 -3.537 -3.540 1.00 86.81 93 VAL A O 1
ATOM 689 N N . GLN A 1 94 ? 15.488 -4.910 -1.940 1.00 82.38 94 GLN A N 1
ATOM 690 C CA . GLN A 1 94 ? 16.876 -4.871 -2.385 1.00 82.38 94 GLN A CA 1
ATOM 691 C C . GLN A 1 94 ? 17.113 -5.920 -3.483 1.00 82.38 94 GLN A C 1
ATOM 693 O O . GLN A 1 94 ? 16.486 -6.987 -3.468 1.00 82.38 94 GLN A O 1
ATOM 698 N N . PRO A 1 95 ? 18.026 -5.671 -4.439 1.00 77.88 95 PRO A N 1
ATOM 699 C CA . PRO A 1 95 ? 18.352 -6.656 -5.458 1.00 77.88 95 PRO A CA 1
ATOM 700 C C . PRO A 1 95 ? 18.907 -7.932 -4.819 1.00 77.88 95 PRO A C 1
ATOM 702 O O . PRO A 1 95 ? 19.634 -7.897 -3.823 1.00 77.88 95 PRO A O 1
ATOM 705 N N . ARG A 1 96 ? 18.610 -9.083 -5.436 1.00 72.56 96 ARG A N 1
ATOM 706 C CA . ARG A 1 96 ? 19.198 -10.359 -5.013 1.00 72.56 96 ARG A CA 1
ATOM 707 C C . ARG A 1 96 ? 20.719 -10.253 -5.059 1.00 72.56 96 ARG A C 1
ATOM 709 O O . ARG A 1 96 ? 21.306 -9.897 -6.083 1.00 72.56 96 ARG A O 1
ATOM 716 N N . TRP A 1 97 ? 21.362 -10.595 -3.956 1.00 65.56 97 TRP A N 1
ATOM 717 C CA . TRP A 1 97 ? 22.806 -10.549 -3.902 1.00 65.56 97 TRP A CA 1
ATOM 718 C C . TRP A 1 97 ? 23.377 -11.768 -4.658 1.00 65.56 97 TRP A C 1
ATOM 720 O O . TRP A 1 97 ? 23.126 -12.911 -4.289 1.00 65.56 97 TRP A O 1
ATOM 730 N N . THR A 1 98 ? 24.142 -11.546 -5.732 1.00 65.81 98 THR A N 1
ATOM 731 C CA . THR A 1 98 ? 24.746 -12.624 -6.551 1.00 65.81 98 THR A CA 1
ATOM 732 C C . THR A 1 98 ? 26.128 -13.086 -6.060 1.00 65.81 98 THR A C 1
ATOM 734 O O . THR A 1 98 ? 26.707 -14.008 -6.629 1.00 65.81 98 THR A O 1
ATOM 737 N N . ARG A 1 99 ? 26.673 -12.476 -4.997 1.00 55.06 99 ARG A N 1
ATOM 738 C CA . ARG A 1 99 ? 27.950 -12.851 -4.343 1.00 55.06 99 ARG A CA 1
ATOM 739 C C . ARG A 1 99 ? 27.826 -12.976 -2.806 1.00 55.06 99 ARG A C 1
ATOM 741 O O . ARG A 1 99 ? 26.760 -13.291 -2.322 1.00 55.06 99 ARG A O 1
ATOM 748 N N . PRO A 1 100 ? 28.866 -12.779 -1.996 1.00 56.91 100 PRO A N 1
ATOM 749 C CA . PRO A 1 100 ? 28.672 -12.392 -0.587 1.00 56.91 100 PRO A CA 1
ATOM 750 C C . PRO A 1 100 ? 28.859 -10.877 -0.380 1.00 56.91 100 PRO A C 1
ATOM 752 O O . PRO A 1 100 ? 29.676 -10.280 -1.102 1.00 56.91 100 PRO A O 1
ATOM 755 N N . PRO A 1 101 ? 28.143 -10.238 0.567 1.00 58.22 101 PRO A N 1
ATOM 756 C CA . PRO A 1 101 ? 28.390 -8.846 0.946 1.00 58.22 101 PRO A CA 1
ATOM 757 C C . PRO A 1 101 ? 29.859 -8.632 1.330 1.00 58.22 101 PRO A C 1
ATOM 759 O O . PRO A 1 101 ? 30.444 -9.436 2.049 1.00 58.22 101 PRO A O 1
ATOM 762 N N . GLY A 1 102 ? 30.472 -7.564 0.805 1.00 67.00 102 GLY A N 1
ATOM 763 C CA . GLY A 1 102 ? 31.852 -7.170 1.132 1.00 67.00 102 GLY A CA 1
ATOM 764 C C . GLY A 1 102 ? 32.950 -7.680 0.194 1.00 67.00 102 GLY A C 1
ATOM 765 O O . GLY A 1 102 ? 34.127 -7.447 0.453 1.00 67.00 102 GLY A O 1
ATOM 766 N N . THR A 1 103 ? 32.613 -8.346 -0.912 1.00 59.72 103 THR A N 1
ATOM 767 C CA . THR A 1 103 ? 33.649 -8.883 -1.802 1.00 59.72 103 THR A CA 1
ATOM 768 C C . THR A 1 103 ? 34.060 -7.840 -2.870 1.00 59.72 103 THR A C 1
ATOM 770 O O . THR A 1 103 ? 33.242 -7.527 -3.743 1.00 59.72 103 THR A O 1
ATOM 773 N N . PRO A 1 104 ? 35.303 -7.311 -2.870 1.00 56.75 104 PRO A N 1
ATOM 774 C CA . PRO A 1 104 ? 35.698 -6.172 -3.705 1.00 56.75 104 PRO A CA 1
ATOM 775 C C . PRO A 1 104 ? 35.706 -6.493 -5.205 1.00 56.75 104 PRO A C 1
ATOM 777 O O . PRO A 1 104 ? 36.004 -7.617 -5.625 1.00 56.75 104 PRO A O 1
ATOM 780 N N . ARG A 1 105 ? 35.384 -5.482 -6.021 1.00 64.12 105 ARG A N 1
ATOM 781 C CA . ARG A 1 105 ? 35.520 -5.507 -7.482 1.00 64.12 105 ARG A CA 1
ATOM 782 C C . ARG A 1 105 ? 36.956 -5.096 -7.816 1.00 64.12 105 ARG A C 1
ATOM 784 O O . ARG A 1 105 ? 37.346 -3.975 -7.509 1.00 64.12 105 ARG A O 1
ATOM 791 N N . ARG A 1 106 ? 37.755 -5.982 -8.423 1.00 49.38 106 ARG A N 1
ATOM 792 C CA . ARG A 1 106 ? 39.008 -5.547 -9.060 1.00 49.38 106 ARG A CA 1
ATOM 793 C C . ARG A 1 106 ? 38.618 -4.674 -10.251 1.00 49.38 106 ARG A C 1
ATOM 795 O O . ARG A 1 106 ? 37.955 -5.152 -11.165 1.00 49.38 106 ARG A O 1
ATOM 802 N N . SER A 1 107 ? 38.979 -3.399 -10.203 1.00 50.31 107 SER A N 1
ATOM 803 C CA . SER A 1 107 ? 39.058 -2.551 -11.387 1.00 50.31 107 SER A CA 1
ATOM 804 C C . SER A 1 107 ? 40.208 -3.070 -12.252 1.00 50.31 107 SER A C 1
ATOM 806 O O . SER A 1 107 ? 41.351 -3.098 -11.790 1.00 50.31 107 SER A O 1
ATOM 808 N N . SER A 1 108 ? 39.876 -3.564 -13.442 1.00 50.00 108 SER A N 1
ATOM 809 C CA . SER A 1 108 ? 40.809 -3.764 -14.557 1.00 50.00 108 SER A CA 1
ATOM 810 C C . SER A 1 108 ? 41.103 -2.437 -15.234 1.00 50.00 108 SER A C 1
ATOM 812 O O . SER A 1 108 ? 40.110 -1.692 -15.415 1.00 50.00 108 SER A O 1
#

Foldseek 3Di:
DDVPVVVVVCVVCVVVVVVLVVVLVVQQQAPDVVVDPNVSQVVSLVSVLVVCVVVPWPPWDWDQDPVRGTDTDTHDDDPPPDDDDDDDDDSHDHDDDPDDPPDDDDDD

Organism: Streptomyces violaceusniger (NCBI:txid68280)

Radius of gyration: 18.49 Å; chains: 1; bounding box: 54×32×44 Å

Sequence (108 aa):
MEKAPLAATVAALQPRARAELAELVAFRSVADPAQFPPGECEAAARWVADALRAEGFEDVALLDTPDGTQSVYGFLPGPAGAPTVLLYAHYDVQPRWTRPPGTPRRSS

pLDDT: mean 87.75, std 14.07, range [45.06, 98.56]